Protein AF-A0A645I014-F1 (afdb_monomer)

Structure (mmCIF, N/CA/C/O backbone):
data_AF-A0A645I014-F1
#
_entry.id   AF-A0A645I014-F1
#
loop_
_atom_site.group_PDB
_atom_site.id
_atom_site.type_symbol
_atom_site.label_atom_id
_atom_site.label_alt_id
_atom_site.label_comp_id
_atom_site.label_asym_id
_atom_site.label_entity_id
_atom_site.label_seq_id
_atom_site.pdbx_PDB_ins_code
_atom_site.Cartn_x
_atom_site.Cartn_y
_atom_site.Cartn_z
_atom_site.occupancy
_atom_site.B_iso_or_equiv
_atom_site.auth_seq_id
_atom_site.auth_comp_id
_atom_site.auth_asym_id
_atom_site.auth_atom_id
_atom_site.pdbx_PDB_model_num
ATOM 1 N N . MET A 1 1 ? -30.991 27.709 -18.932 1.00 33.47 1 MET A N 1
ATOM 2 C CA . MET A 1 1 ? -29.854 27.966 -18.027 1.00 33.47 1 MET A CA 1
ATOM 3 C C . MET A 1 1 ? -29.574 26.677 -17.262 1.00 33.47 1 MET A C 1
ATOM 5 O O . MET A 1 1 ? -30.447 26.242 -16.529 1.00 33.47 1 MET A O 1
ATOM 9 N N . ASN A 1 2 ? -28.399 26.093 -17.508 1.00 37.00 2 ASN A N 1
ATOM 10 C CA . ASN A 1 2 ? -27.667 25.061 -16.754 1.00 37.00 2 ASN A CA 1
ATOM 11 C C . ASN A 1 2 ? -28.351 23.714 -16.444 1.00 37.00 2 ASN A C 1
ATOM 13 O O . ASN A 1 2 ? -29.059 23.592 -15.452 1.00 37.00 2 ASN A O 1
ATOM 17 N N . HIS A 1 3 ? -27.950 22.662 -17.165 1.00 32.44 3 HIS A N 1
ATOM 18 C CA . HIS A 1 3 ? -27.540 21.419 -16.508 1.00 32.44 3 HIS A CA 1
ATOM 19 C C . HIS A 1 3 ? -26.443 20.732 -17.334 1.00 32.44 3 HIS A C 1
ATOM 21 O O . HIS A 1 3 ? -26.503 20.676 -18.558 1.00 32.44 3 HIS A O 1
ATOM 27 N N . ILE A 1 4 ? -25.390 20.333 -16.636 1.00 43.31 4 ILE A N 1
ATOM 28 C CA . ILE A 1 4 ? -24.133 19.759 -17.111 1.00 43.31 4 ILE A CA 1
ATOM 29 C C . ILE A 1 4 ? -24.245 18.250 -16.924 1.00 43.31 4 ILE A C 1
ATOM 31 O O . ILE A 1 4 ? -24.223 17.783 -15.787 1.00 43.31 4 ILE A O 1
ATOM 35 N N . ASP A 1 5 ? -24.343 17.497 -18.016 1.00 35.00 5 ASP A N 1
ATOM 36 C CA . ASP A 1 5 ? -24.473 16.043 -17.949 1.00 35.00 5 ASP A CA 1
ATOM 37 C C . ASP A 1 5 ? -23.133 15.360 -18.247 1.00 35.00 5 ASP A C 1
ATOM 39 O O . ASP A 1 5 ? -22.665 15.260 -19.377 1.00 35.00 5 ASP A O 1
ATOM 43 N N . PHE A 1 6 ? 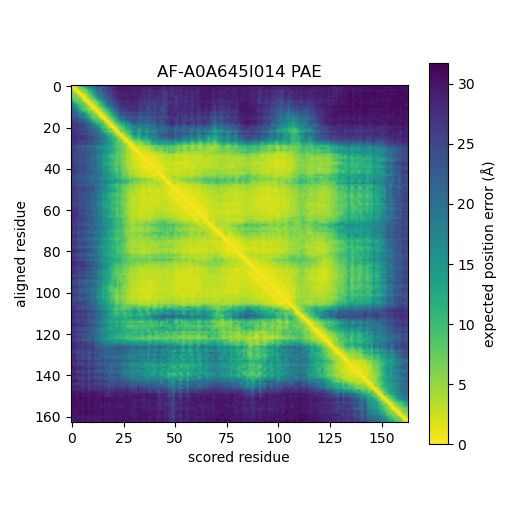-22.507 14.965 -17.139 1.00 36.31 6 PHE A N 1
ATOM 44 C CA . PHE A 1 6 ? -21.818 13.698 -16.897 1.00 36.31 6 PHE A CA 1
ATOM 45 C C . PHE A 1 6 ? -20.911 13.116 -17.996 1.00 36.31 6 PHE A C 1
ATOM 47 O O . PHE A 1 6 ? -21.333 12.450 -18.938 1.00 36.31 6 PHE A O 1
ATOM 54 N N . LEU A 1 7 ? -19.608 13.260 -17.735 1.00 35.44 7 LEU A N 1
ATOM 55 C CA . LEU A 1 7 ? -18.515 12.465 -18.288 1.00 35.44 7 LEU A CA 1
ATOM 56 C C . LEU A 1 7 ? -18.861 10.967 -18.322 1.00 35.44 7 LEU A C 1
ATOM 58 O O . LEU A 1 7 ? -19.110 10.345 -17.287 1.00 35.44 7 LEU A O 1
ATOM 62 N N . GLY A 1 8 ? -18.813 10.407 -19.531 1.00 34.22 8 GLY A N 1
ATOM 63 C CA . GLY A 1 8 ? -18.952 8.985 -19.811 1.00 34.22 8 GLY A CA 1
ATOM 64 C C . GLY A 1 8 ? -17.913 8.154 -19.062 1.00 34.22 8 GLY A C 1
ATOM 65 O O . GLY A 1 8 ? -16.703 8.286 -19.248 1.00 34.22 8 GLY A O 1
ATOM 66 N N . PHE A 1 9 ? -18.431 7.291 -18.200 1.00 35.09 9 PHE A N 1
ATOM 67 C CA . PHE A 1 9 ? -17.718 6.287 -17.433 1.00 35.09 9 PHE A CA 1
ATOM 68 C C . PHE A 1 9 ? -17.418 5.073 -18.342 1.00 35.09 9 PHE A C 1
ATOM 70 O O . PHE A 1 9 ? -18.338 4.491 -18.903 1.00 35.09 9 PHE A O 1
ATOM 77 N N . VAL A 1 10 ? -16.140 4.668 -18.388 1.00 38.72 10 VAL A N 1
ATOM 78 C CA . VAL A 1 10 ? -15.634 3.286 -18.580 1.00 38.72 10 VAL A CA 1
ATOM 79 C C . VAL A 1 10 ? -15.708 2.653 -19.982 1.00 38.72 10 VAL A C 1
ATOM 81 O O . VAL A 1 10 ? -16.754 2.225 -20.450 1.00 38.72 10 VAL A O 1
ATOM 84 N N . ASN A 1 11 ? -14.516 2.399 -20.541 1.00 31.66 11 ASN A N 1
ATOM 85 C CA . ASN A 1 11 ? -14.155 1.076 -21.073 1.00 31.6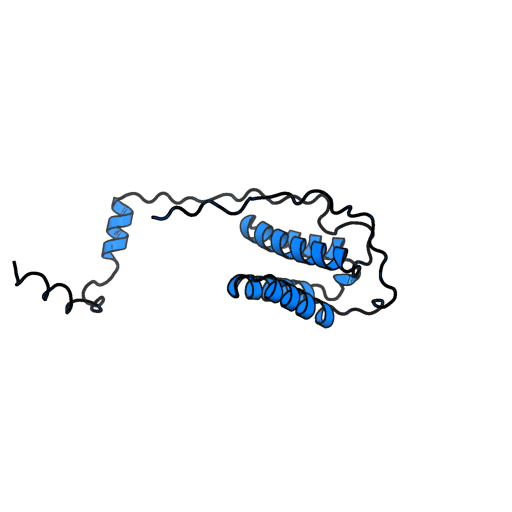6 11 ASN A CA 1
ATOM 86 C C . ASN A 1 11 ? -12.628 0.832 -20.989 1.00 31.66 11 ASN A C 1
ATOM 88 O O . ASN A 1 11 ? -11.888 1.234 -21.882 1.00 31.66 11 ASN A O 1
ATOM 92 N N . PRO A 1 12 ? -12.118 0.203 -19.911 1.00 44.19 12 PRO A N 1
ATOM 93 C CA . PRO A 1 12 ? -10.759 -0.312 -19.826 1.00 44.19 12 PRO A CA 1
ATOM 94 C C . PRO A 1 12 ? -10.791 -1.846 -19.914 1.00 44.19 12 PRO A C 1
ATOM 96 O O . PRO A 1 12 ? -10.670 -2.541 -18.905 1.00 44.19 12 PRO A O 1
ATOM 99 N N . GLN A 1 13 ? -10.999 -2.389 -21.109 1.00 49.34 13 GLN A N 1
ATOM 100 C CA . GLN A 1 13 ? -10.886 -3.825 -21.371 1.00 49.34 13 GLN A CA 1
ATOM 101 C C . GLN A 1 13 ? -10.086 -4.0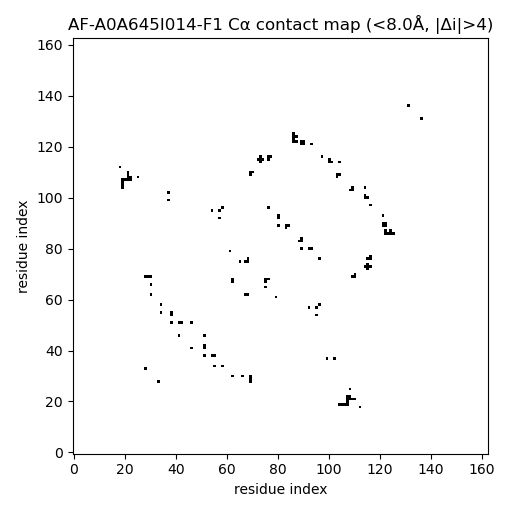16 -22.659 1.00 49.34 13 GLN A C 1
ATOM 103 O O . GLN A 1 13 ? -10.625 -3.855 -23.742 1.00 49.34 13 GLN A O 1
ATOM 108 N N . GLU A 1 14 ? -8.787 -4.256 -22.471 1.00 38.31 14 GLU A N 1
ATOM 109 C CA . GLU A 1 14 ? -7.880 -5.148 -23.222 1.00 38.31 14 GLU A CA 1
ATOM 110 C C . GLU A 1 14 ? -6.462 -4.578 -23.165 1.00 38.31 14 GLU A C 1
ATOM 112 O O . GLU A 1 14 ? -5.949 -3.964 -24.094 1.00 38.31 14 GLU A O 1
ATOM 117 N N . VAL A 1 15 ? -5.819 -4.756 -22.010 1.00 41.88 15 VAL A N 1
ATOM 118 C CA . VAL A 1 15 ? -4.357 -4.735 -21.956 1.00 41.88 15 VAL A CA 1
ATOM 119 C C . VAL A 1 15 ? -3.969 -6.195 -21.839 1.00 41.88 15 VAL A C 1
ATOM 121 O O . VAL A 1 15 ? -4.031 -6.764 -20.750 1.00 41.88 15 VAL A O 1
ATOM 124 N N . ASP A 1 16 ? -3.693 -6.809 -22.984 1.00 35.03 16 ASP A N 1
ATOM 125 C CA . ASP A 1 16 ? -3.120 -8.144 -23.065 1.00 35.03 16 ASP A CA 1
ATOM 126 C C . ASP A 1 16 ? -1.812 -8.148 -22.259 1.00 35.03 16 ASP A C 1
ATOM 128 O O . ASP A 1 16 ? -0.846 -7.459 -22.591 1.00 35.03 16 ASP A O 1
ATOM 132 N N . ILE A 1 17 ? -1.810 -8.848 -21.121 1.00 48.97 17 ILE A N 1
ATOM 133 C CA . ILE A 1 17 ? -0.658 -8.964 -20.213 1.00 48.97 17 ILE A CA 1
ATOM 134 C C . ILE A 1 17 ? 0.228 -10.118 -20.706 1.00 48.97 17 ILE A C 1
ATOM 136 O O . ILE A 1 17 ? 0.695 -10.946 -19.925 1.00 48.97 17 ILE A O 1
ATOM 140 N N . SER A 1 18 ? 0.447 -10.218 -22.017 1.00 40.28 18 SER A N 1
ATOM 141 C CA . SER A 1 18 ? 1.416 -11.152 -22.571 1.00 40.28 18 SER A CA 1
ATOM 142 C C . SER A 1 18 ? 2.815 -10.557 -22.388 1.00 40.28 18 SER A C 1
ATOM 144 O O . SER A 1 18 ? 3.259 -9.738 -23.189 1.00 40.28 18 SER A O 1
ATOM 146 N N . CYS A 1 19 ? 3.471 -10.931 -21.286 1.00 46.31 19 CYS A N 1
ATOM 147 C CA . CYS A 1 19 ? 4.926 -10.931 -21.102 1.00 46.31 19 CYS A CA 1
ATOM 148 C C . CYS A 1 19 ? 5.670 -9.776 -21.807 1.00 46.31 19 CYS A C 1
ATOM 150 O O . CYS A 1 19 ? 6.267 -9.957 -22.871 1.00 46.31 19 CYS A O 1
ATOM 152 N N . ALA A 1 20 ? 5.674 -8.583 -21.199 1.00 47.66 20 ALA A N 1
ATOM 153 C CA . ALA A 1 20 ? 6.593 -7.534 -21.625 1.00 47.66 20 ALA A CA 1
ATOM 154 C C . ALA A 1 20 ? 8.034 -8.069 -21.485 1.00 47.66 20 ALA A C 1
ATOM 156 O O . ALA A 1 20 ? 8.405 -8.514 -20.394 1.00 47.66 20 ALA A O 1
ATOM 157 N N . PRO A 1 21 ? 8.849 -8.076 -22.556 1.00 46.97 21 PRO A N 1
ATOM 158 C CA . PRO A 1 21 ? 10.206 -8.591 -22.478 1.00 46.97 21 PRO A CA 1
ATOM 159 C C . PRO A 1 21 ? 11.000 -7.766 -21.466 1.00 46.97 21 PRO A C 1
ATOM 161 O O . PRO A 1 21 ? 10.980 -6.533 -21.514 1.00 46.97 21 PRO A O 1
ATOM 164 N N . ILE A 1 22 ? 11.713 -8.450 -20.564 1.00 52.91 22 ILE A N 1
ATOM 165 C CA . ILE A 1 22 ? 12.653 -7.812 -19.637 1.00 52.91 22 ILE A CA 1
ATOM 166 C C . ILE A 1 22 ? 13.615 -6.981 -20.484 1.00 52.91 22 ILE A C 1
ATOM 168 O O . ILE A 1 22 ? 14.411 -7.529 -21.255 1.00 52.91 22 ILE A O 1
ATOM 172 N N . ARG A 1 23 ? 13.545 -5.650 -20.371 1.00 54.16 23 ARG A N 1
ATOM 173 C CA . ARG A 1 23 ? 14.519 -4.786 -21.039 1.00 54.16 23 ARG A CA 1
ATOM 174 C C . ARG A 1 23 ? 15.878 -5.114 -20.420 1.00 54.16 23 ARG A C 1
ATOM 176 O O . ARG A 1 23 ? 16.065 -4.959 -19.214 1.00 54.16 23 ARG A O 1
ATOM 183 N N . LYS A 1 24 ? 16.816 -5.605 -21.243 1.00 46.56 24 LYS A N 1
ATOM 184 C CA . LYS A 1 24 ? 18.173 -6.058 -20.853 1.00 46.56 24 LYS A CA 1
ATOM 185 C C . LYS A 1 24 ? 18.955 -5.046 -20.000 1.00 46.56 24 LYS A C 1
ATOM 187 O O . LYS A 1 24 ? 19.931 -5.414 -19.360 1.00 46.56 24 LYS A O 1
ATOM 192 N N . GLU A 1 25 ? 18.517 -3.796 -19.986 1.00 52.66 25 GLU A N 1
ATOM 193 C CA . GLU A 1 25 ? 19.130 -2.642 -19.331 1.00 52.66 25 GLU A CA 1
ATOM 194 C C . GLU A 1 25 ? 19.012 -2.659 -17.791 1.00 52.66 25 GLU A C 1
ATOM 196 O O . GLU A 1 25 ? 19.661 -1.868 -17.116 1.00 52.66 25 GLU A O 1
ATOM 201 N N . TYR A 1 26 ? 18.238 -3.584 -17.209 1.00 58.25 26 TYR A N 1
ATOM 202 C CA . TYR A 1 26 ? 17.860 -3.558 -15.788 1.00 58.25 26 TYR A CA 1
ATOM 203 C C . TYR A 1 26 ? 18.434 -4.693 -14.924 1.00 58.25 26 TYR A C 1
ATOM 205 O O . TYR A 1 26 ? 17.867 -5.076 -13.898 1.00 58.25 26 TYR A O 1
ATOM 213 N N . GLN A 1 27 ? 19.594 -5.230 -15.308 1.00 55.44 27 GLN A N 1
ATOM 214 C CA . GLN A 1 27 ? 20.203 -6.388 -14.642 1.00 55.44 27 GLN A CA 1
ATOM 215 C C . GLN A 1 27 ? 20.644 -6.140 -13.186 1.00 55.44 27 GLN A C 1
ATOM 217 O O . GLN A 1 27 ? 20.761 -7.112 -12.453 1.00 55.44 27 GLN A O 1
ATOM 222 N N . ASN A 1 28 ? 20.786 -4.889 -12.722 1.00 63.31 28 ASN A N 1
ATOM 223 C CA . ASN A 1 28 ? 21.222 -4.546 -11.353 1.00 63.31 28 ASN A CA 1
ATOM 224 C C . ASN A 1 28 ? 20.352 -3.460 -10.689 1.00 63.31 28 ASN A C 1
ATOM 226 O O . ASN A 1 28 ? 20.872 -2.509 -10.107 1.00 63.31 28 ASN A O 1
ATOM 230 N N . LEU A 1 29 ? 19.026 -3.547 -10.806 1.00 68.12 29 LEU A N 1
ATOM 231 C CA . LEU A 1 29 ? 18.153 -2.576 -10.146 1.00 68.12 29 LEU A CA 1
ATOM 232 C C . LEU A 1 29 ? 18.119 -2.782 -8.634 1.00 68.12 29 LEU A C 1
ATOM 234 O O . LEU A 1 29 ? 17.826 -3.877 -8.154 1.00 68.12 29 LEU A O 1
ATOM 238 N N . ARG A 1 30 ? 18.350 -1.699 -7.892 1.00 77.44 30 ARG A N 1
ATOM 239 C CA . ARG A 1 30 ? 18.153 -1.669 -6.445 1.00 77.44 30 ARG A CA 1
ATOM 240 C C . ARG A 1 30 ? 16.766 -1.111 -6.124 1.00 77.44 30 ARG A C 1
ATOM 242 O O . ARG A 1 30 ? 16.233 -0.302 -6.891 1.00 77.44 30 ARG A O 1
ATOM 249 N N . PRO A 1 31 ? 16.191 -1.461 -4.963 1.00 76.94 31 PRO A N 1
ATOM 250 C CA . PRO A 1 31 ? 14.929 -0.879 -4.512 1.00 76.94 31 PRO A CA 1
ATOM 251 C C . PRO A 1 31 ? 14.922 0.654 -4.490 1.00 76.94 31 PRO A C 1
ATOM 253 O O . PRO A 1 31 ? 13.914 1.275 -4.833 1.00 76.94 31 PRO A O 1
ATOM 256 N N . ASP A 1 32 ? 16.065 1.251 -4.146 1.00 80.12 32 ASP A N 1
ATOM 257 C CA . ASP A 1 32 ? 16.250 2.700 -4.049 1.00 80.12 32 ASP A CA 1
ATOM 258 C C . ASP A 1 32 ? 16.056 3.428 -5.380 1.00 80.12 32 ASP A C 1
ATOM 260 O O . ASP A 1 32 ? 15.668 4.593 -5.386 1.00 80.12 32 ASP A O 1
ATOM 264 N N . ASP A 1 33 ? 16.277 2.744 -6.502 1.00 81.56 33 ASP A N 1
ATOM 265 C CA . ASP A 1 33 ? 16.179 3.343 -7.829 1.00 81.56 33 ASP A CA 1
ATOM 266 C C . ASP A 1 33 ? 14.731 3.246 -8.365 1.00 81.56 33 ASP A C 1
ATOM 268 O O . ASP A 1 33 ? 14.239 4.148 -9.042 1.00 81.56 33 ASP A O 1
ATOM 272 N N . ILE A 1 34 ? 13.991 2.192 -7.992 1.00 84.44 34 ILE A N 1
ATOM 273 C CA . ILE A 1 34 ? 12.629 1.913 -8.488 1.00 84.44 34 ILE A CA 1
ATOM 274 C C . ILE A 1 34 ? 11.551 2.657 -7.685 1.00 84.44 34 ILE A C 1
ATOM 276 O O . ILE A 1 34 ? 10.585 3.177 -8.253 1.00 84.44 34 ILE A O 1
ATOM 280 N N . VAL A 1 35 ? 11.674 2.709 -6.354 1.00 87.19 35 VAL A N 1
ATOM 281 C CA . VAL A 1 35 ? 10.638 3.301 -5.487 1.00 87.19 35 VAL A CA 1
ATOM 282 C C . VAL A 1 35 ? 10.384 4.786 -5.800 1.00 87.19 35 VAL A C 1
ATOM 284 O O . VAL A 1 35 ? 9.213 5.169 -5.903 1.00 87.19 35 VAL A O 1
ATOM 287 N N . PRO A 1 36 ? 11.404 5.644 -5.999 1.00 89.00 36 PRO A N 1
ATOM 288 C CA . PRO A 1 36 ? 11.190 7.042 -6.372 1.00 89.00 36 PRO A CA 1
ATOM 289 C C . PRO A 1 36 ? 10.514 7.208 -7.737 1.00 89.00 36 PRO A C 1
ATOM 291 O O . PRO A 1 36 ? 9.670 8.097 -7.891 1.00 89.00 36 PRO A O 1
ATOM 294 N N . LEU A 1 37 ? 10.830 6.344 -8.709 1.00 87.81 37 LEU A N 1
ATOM 295 C CA . LEU A 1 37 ? 10.186 6.342 -10.026 1.00 87.81 37 LEU A CA 1
ATOM 296 C C . LEU A 1 37 ? 8.694 6.022 -9.901 1.00 87.81 37 LEU A C 1
ATOM 298 O O . LEU A 1 37 ? 7.858 6.778 -10.398 1.00 87.81 37 LEU A O 1
ATOM 302 N N . PHE A 1 38 ? 8.349 4.985 -9.134 1.00 88.94 38 PHE A N 1
ATOM 303 C CA . PHE A 1 38 ? 6.955 4.644 -8.848 1.00 88.94 38 PHE A CA 1
ATOM 304 C C . PHE A 1 38 ? 6.203 5.801 -8.173 1.00 88.94 38 PHE A C 1
ATOM 306 O O . PHE A 1 38 ? 5.081 6.139 -8.560 1.00 88.94 38 PHE A O 1
ATOM 313 N N . LEU A 1 39 ? 6.811 6.443 -7.170 1.00 88.94 39 LEU A N 1
ATOM 314 C CA . LEU A 1 39 ? 6.199 7.581 -6.477 1.00 88.94 39 LEU A CA 1
ATOM 315 C C . LEU A 1 39 ? 6.003 8.784 -7.411 1.00 88.94 39 LEU A C 1
ATOM 317 O O . LEU A 1 39 ? 4.984 9.469 -7.315 1.00 88.94 39 LEU A O 1
ATOM 321 N N . THR A 1 40 ? 6.934 9.016 -8.338 1.00 89.50 40 THR A N 1
ATOM 322 C CA . THR A 1 40 ? 6.835 10.074 -9.354 1.00 89.50 40 THR A CA 1
ATOM 323 C C . THR A 1 40 ? 5.707 9.784 -10.341 1.00 89.50 40 THR A C 1
ATOM 325 O O . THR A 1 40 ? 4.873 10.655 -10.585 1.00 89.50 40 THR A O 1
ATOM 328 N N . PHE A 1 41 ? 5.595 8.541 -10.814 1.00 88.94 41 PHE A N 1
ATOM 329 C CA . PHE A 1 41 ? 4.483 8.087 -11.652 1.00 88.94 41 PHE A CA 1
ATOM 330 C C . PHE A 1 41 ? 3.124 8.280 -10.958 1.00 88.94 41 PHE A C 1
ATOM 332 O O . PHE A 1 41 ? 2.173 8.812 -11.539 1.00 88.94 41 PHE A O 1
ATOM 339 N N . LYS A 1 42 ? 3.026 7.914 -9.674 1.00 88.75 42 LYS A N 1
ATOM 340 C CA . LYS A 1 42 ? 1.799 8.096 -8.882 1.00 88.75 42 LYS A CA 1
ATOM 341 C C . LYS A 1 42 ? 1.473 9.565 -8.625 1.00 88.75 42 LYS A C 1
ATOM 343 O O . LYS A 1 42 ? 0.296 9.924 -8.610 1.00 88.75 42 LYS A O 1
ATOM 348 N N . ARG A 1 43 ? 2.484 10.421 -8.472 1.00 88.69 43 ARG A N 1
ATOM 349 C CA . ARG A 1 43 ? 2.298 11.873 -8.382 1.00 88.69 43 ARG A CA 1
ATOM 350 C C . ARG A 1 43 ? 1.773 12.456 -9.694 1.00 88.69 43 ARG A C 1
ATOM 352 O O . ARG A 1 43 ? 0.818 13.223 -9.652 1.00 88.69 43 ARG A O 1
ATOM 359 N N . ALA A 1 44 ? 2.329 12.043 -10.832 1.00 89.44 44 ALA A N 1
ATOM 360 C CA . ALA A 1 44 ? 1.859 12.456 -12.156 1.00 89.44 44 ALA A CA 1
ATOM 361 C C . ALA A 1 44 ? 0.416 11.998 -12.436 1.00 89.44 44 ALA A C 1
ATOM 363 O O . ALA A 1 44 ? -0.349 12.711 -13.073 1.00 89.44 44 ALA A O 1
ATOM 364 N N . SER A 1 45 ? 0.013 10.849 -11.886 1.00 86.69 45 SER A N 1
ATOM 365 C CA . SER A 1 45 ? -1.358 10.328 -11.991 1.00 86.69 45 SER A CA 1
ATOM 366 C C . SER A 1 45 ? -2.403 11.115 -11.175 1.00 86.69 45 SER A C 1
ATOM 368 O O . SER A 1 45 ? -3.577 10.758 -11.204 1.00 86.69 45 SER A O 1
ATOM 370 N N . GLY A 1 46 ? -2.008 12.135 -10.400 1.00 87.31 46 GLY A N 1
ATOM 371 C CA . GLY A 1 46 ? -2.941 12.970 -9.629 1.00 87.31 46 GLY A CA 1
ATOM 372 C C . GLY A 1 46 ? -3.434 12.361 -8.308 1.00 87.31 46 GLY A C 1
ATOM 373 O O . GLY A 1 46 ? -4.500 12.725 -7.816 1.00 87.31 46 GLY A O 1
ATOM 374 N N . LEU A 1 47 ? -2.690 11.427 -7.706 1.00 86.44 47 LEU A N 1
ATOM 375 C CA . LEU A 1 47 ? -3.061 10.835 -6.412 1.00 86.44 47 LEU A CA 1
ATOM 376 C C . LEU A 1 47 ? -2.906 11.815 -5.240 1.00 86.44 47 LEU A C 1
ATOM 3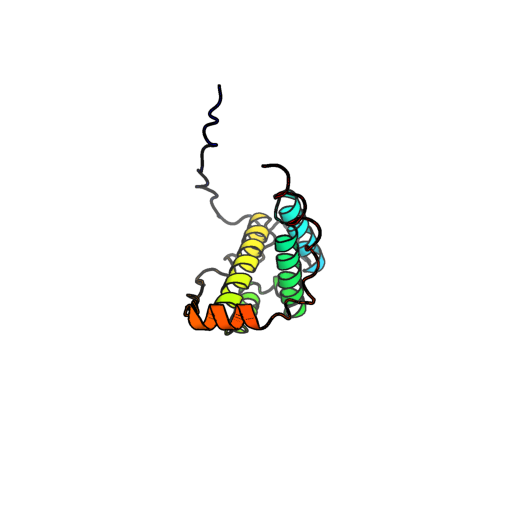78 O O . LEU A 1 47 ? -1.955 12.595 -5.182 1.00 86.44 47 LEU A O 1
ATOM 382 N N . SER A 1 48 ? -3.785 11.686 -4.241 1.00 88.88 48 SER A N 1
ATOM 383 C CA . SER A 1 48 ? -3.723 12.449 -2.986 1.00 88.88 48 SER A CA 1
ATOM 384 C C . SER A 1 48 ? -2.349 12.342 -2.299 1.00 88.88 48 SER A C 1
ATOM 386 O O . S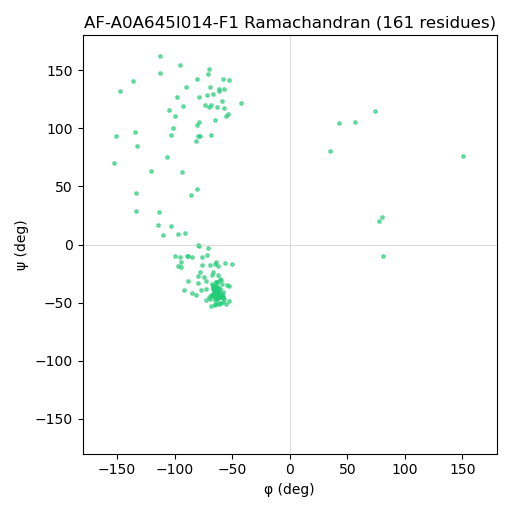ER A 1 48 ? -1.775 11.245 -2.245 1.00 88.88 48 SER A O 1
ATOM 388 N N . PRO A 1 49 ? -1.832 13.435 -1.697 1.00 87.00 49 PRO A N 1
ATOM 389 C CA . PRO A 1 49 ? -0.554 13.424 -0.981 1.00 87.00 49 PRO A CA 1
ATOM 390 C C . PRO A 1 49 ? -0.544 12.433 0.189 1.00 87.00 49 PRO A C 1
ATOM 392 O O . PRO A 1 49 ? 0.490 11.835 0.487 1.00 87.00 49 PRO A O 1
ATOM 395 N N . ARG A 1 50 ? -1.703 12.195 0.821 1.00 88.94 50 ARG A N 1
ATOM 396 C CA . ARG A 1 50 ? -1.839 11.191 1.885 1.00 88.94 50 ARG A CA 1
ATOM 397 C C . ARG A 1 50 ? -1.540 9.792 1.356 1.00 88.94 50 ARG A C 1
ATOM 399 O O . ARG A 1 50 ? -0.698 9.096 1.910 1.00 88.94 50 ARG A O 1
ATOM 406 N N . THR A 1 51 ? -2.173 9.420 0.247 1.00 88.75 51 THR A N 1
ATOM 407 C CA . THR A 1 51 ? -1.984 8.109 -0.379 1.00 88.75 51 THR A CA 1
ATOM 408 C C . THR A 1 51 ? -0.547 7.932 -0.875 1.00 88.75 51 THR A C 1
ATOM 410 O O . THR A 1 51 ? 0.023 6.859 -0.708 1.00 88.75 51 THR A O 1
ATOM 413 N N . GLN A 1 52 ? 0.085 8.984 -1.415 1.00 89.50 52 GLN A N 1
ATOM 414 C CA . GLN A 1 52 ? 1.510 8.951 -1.786 1.00 89.50 52 GLN A CA 1
ATOM 415 C C . GLN A 1 52 ? 2.409 8.634 -0.579 1.00 89.50 52 GLN A C 1
ATOM 417 O O . GLN A 1 52 ? 3.329 7.821 -0.683 1.00 89.50 52 GLN A O 1
ATOM 422 N N . ASN A 1 53 ? 2.135 9.244 0.577 1.00 91.06 53 ASN A N 1
ATOM 423 C CA . ASN A 1 53 ? 2.884 8.977 1.803 1.00 91.06 53 ASN A CA 1
ATOM 424 C C . ASN A 1 53 ? 2.668 7.542 2.310 1.00 91.06 53 ASN A C 1
ATOM 426 O O . ASN A 1 53 ? 3.616 6.900 2.759 1.00 91.06 53 ASN A O 1
ATOM 430 N N . ASP A 1 54 ? 1.446 7.021 2.202 1.00 91.06 54 ASP A N 1
ATOM 431 C CA . ASP A 1 54 ? 1.129 5.644 2.589 1.00 91.06 54 ASP A CA 1
ATOM 432 C C . ASP A 1 54 ? 1.872 4.622 1.712 1.00 91.06 54 ASP A C 1
ATOM 434 O O . ASP A 1 54 ? 2.439 3.656 2.236 1.00 91.06 54 ASP A O 1
ATOM 438 N N . TYR A 1 55 ? 1.958 4.873 0.398 1.00 91.06 55 TYR A N 1
ATOM 439 C CA . TYR A 1 55 ? 2.800 4.087 -0.509 1.00 91.06 55 TYR A CA 1
ATOM 440 C C . TYR A 1 55 ? 4.268 4.144 -0.096 1.00 91.06 55 TYR A C 1
ATOM 442 O O . TYR A 1 55 ? 4.889 3.097 0.065 1.00 91.06 55 TYR A O 1
ATOM 450 N N . ARG A 1 56 ? 4.812 5.349 0.127 1.00 91.12 56 ARG A N 1
ATOM 451 C CA . ARG A 1 56 ? 6.212 5.528 0.535 1.00 91.12 56 ARG A CA 1
ATOM 452 C C . ARG A 1 56 ? 6.524 4.729 1.797 1.00 91.12 56 ARG A C 1
ATOM 454 O O . ARG A 1 56 ? 7.473 3.960 1.802 1.00 91.12 56 ARG A O 1
ATOM 461 N N . LYS A 1 57 ? 5.710 4.869 2.846 1.00 92.38 57 LYS A N 1
ATOM 462 C CA . LYS A 1 57 ? 5.902 4.153 4.117 1.00 92.38 57 LYS A CA 1
ATOM 463 C C . LYS A 1 57 ? 5.844 2.640 3.940 1.00 92.38 57 LYS A C 1
ATOM 465 O O . LYS A 1 57 ? 6.695 1.937 4.473 1.00 92.38 57 LYS A O 1
ATOM 470 N N . THR A 1 58 ? 4.857 2.152 3.189 1.00 91.69 58 THR A N 1
ATOM 471 C CA . THR A 1 58 ? 4.672 0.713 2.970 1.00 91.69 58 THR A CA 1
ATOM 472 C C . THR A 1 58 ? 5.839 0.117 2.189 1.00 91.69 58 THR A C 1
ATOM 474 O O . THR A 1 58 ? 6.372 -0.910 2.595 1.00 91.69 58 THR A O 1
ATOM 477 N N . LEU A 1 59 ? 6.269 0.776 1.109 1.00 91.31 59 LEU A N 1
ATOM 478 C CA . LEU A 1 59 ? 7.387 0.311 0.288 1.00 91.31 59 LEU A CA 1
ATOM 479 C C . LEU A 1 59 ? 8.717 0.408 1.040 1.00 91.31 59 LEU A C 1
ATOM 481 O O . LEU A 1 59 ? 9.479 -0.551 1.029 1.00 91.31 59 LEU A O 1
ATOM 485 N N . SER A 1 60 ? 8.978 1.507 1.756 1.00 90.56 60 SER A N 1
ATOM 486 C CA . SER A 1 60 ? 10.180 1.625 2.590 1.00 90.56 60 SER A CA 1
ATOM 487 C C . SER A 1 60 ? 10.245 0.528 3.653 1.00 90.56 60 SER A C 1
ATOM 489 O O . SER A 1 60 ? 11.302 -0.060 3.843 1.00 90.56 60 SER A O 1
ATOM 491 N N . LEU A 1 61 ? 9.126 0.208 4.312 1.00 90.56 61 LEU A N 1
ATOM 492 C CA . LEU A 1 61 ? 9.071 -0.885 5.286 1.00 90.56 61 LEU A CA 1
ATOM 493 C C . LEU A 1 61 ? 9.310 -2.252 4.629 1.00 90.56 61 LEU A C 1
ATOM 495 O O . LEU A 1 61 ? 10.023 -3.084 5.186 1.00 90.56 61 LEU A O 1
ATOM 499 N N . PHE A 1 62 ? 8.720 -2.477 3.455 1.00 90.31 62 PHE A N 1
ATOM 500 C CA . PHE A 1 62 ? 8.868 -3.720 2.704 1.00 90.31 62 PHE A CA 1
ATOM 501 C C . PHE A 1 62 ? 10.328 -3.973 2.306 1.00 90.31 62 PHE A C 1
ATOM 503 O O . PHE A 1 62 ? 10.868 -5.028 2.627 1.00 90.31 62 PHE A O 1
ATOM 510 N N . PHE A 1 63 ? 10.989 -2.986 1.697 1.00 89.12 63 PHE A N 1
ATOM 511 C CA . PHE A 1 63 ? 12.380 -3.114 1.255 1.00 89.12 63 PHE A CA 1
ATOM 512 C C . PHE A 1 63 ? 13.395 -3.069 2.395 1.00 89.12 63 PHE A C 1
ATOM 514 O O . PHE A 1 63 ? 14.444 -3.695 2.295 1.00 89.12 63 PHE A O 1
ATOM 521 N N . TYR A 1 64 ? 13.078 -2.395 3.504 1.00 89.00 64 TYR A N 1
ATOM 522 C CA . TYR A 1 64 ? 13.898 -2.470 4.713 1.00 89.00 64 TYR A CA 1
ATOM 523 C C . TYR A 1 64 ? 13.942 -3.896 5.279 1.00 89.00 64 TYR A C 1
ATOM 525 O O . TYR A 1 64 ? 14.988 -4.351 5.732 1.00 89.00 64 TYR A O 1
ATOM 533 N N . ARG A 1 65 ? 12.810 -4.611 5.247 1.00 87.69 65 ARG A N 1
ATOM 534 C CA . ARG A 1 65 ? 12.725 -5.990 5.742 1.00 87.69 65 ARG A CA 1
ATOM 535 C C . ARG A 1 65 ? 13.272 -7.012 4.744 1.00 87.69 65 ARG A C 1
ATOM 537 O O . ARG A 1 65 ? 13.827 -8.020 5.166 1.00 87.69 65 ARG A O 1
ATOM 544 N N . PHE A 1 66 ? 13.111 -6.745 3.451 1.00 86.94 66 PHE A N 1
ATOM 545 C CA . PHE A 1 66 ? 13.484 -7.649 2.367 1.00 86.94 66 PHE A CA 1
ATOM 546 C C . PHE A 1 66 ? 14.264 -6.888 1.285 1.00 86.94 66 PHE A C 1
ATOM 548 O O . PHE A 1 66 ? 13.672 -6.428 0.302 1.00 86.94 66 PHE A O 1
ATOM 555 N N . PRO A 1 67 ? 15.590 -6.729 1.447 1.00 82.69 67 PRO A N 1
ATOM 556 C CA . PRO A 1 67 ? 16.420 -6.055 0.447 1.00 82.69 67 PRO A CA 1
ATOM 557 C C . PRO A 1 67 ? 16.505 -6.841 -0.874 1.00 82.69 67 PRO A C 1
ATOM 559 O O . PRO A 1 67 ? 16.715 -6.252 -1.929 1.00 82.69 67 PRO A O 1
ATOM 562 N N . ASP A 1 68 ? 16.276 -8.154 -0.825 1.00 82.31 68 ASP A N 1
ATOM 563 C CA . ASP A 1 68 ? 16.275 -9.107 -1.942 1.00 82.31 68 ASP A CA 1
ATOM 564 C C . ASP A 1 68 ? 14.887 -9.290 -2.591 1.00 82.31 68 ASP A C 1
ATOM 566 O O . ASP A 1 68 ? 14.676 -10.168 -3.430 1.00 82.31 68 ASP A O 1
ATOM 570 N N . ALA A 1 69 ? 13.910 -8.452 -2.231 1.00 81.00 69 ALA A N 1
ATOM 571 C CA . ALA A 1 69 ? 12.540 -8.576 -2.722 1.00 81.00 69 ALA A CA 1
ATOM 572 C C . ALA A 1 69 ? 12.392 -8.419 -4.245 1.00 81.00 69 ALA A C 1
ATOM 574 O O . ALA A 1 69 ? 11.366 -8.813 -4.791 1.00 81.00 69 ALA A O 1
ATOM 575 N N . LEU A 1 70 ? 13.375 -7.841 -4.939 1.00 77.88 70 LEU A N 1
ATOM 576 C CA . LEU A 1 70 ? 13.365 -7.741 -6.403 1.00 77.88 70 LEU A CA 1
ATOM 577 C C . LEU A 1 70 ? 13.798 -9.045 -7.088 1.00 77.88 70 LEU A C 1
ATOM 579 O O . LEU A 1 70 ? 13.359 -9.310 -8.207 1.00 77.88 70 LEU A O 1
ATOM 583 N N . ASP A 1 71 ? 14.616 -9.859 -6.417 1.00 77.06 71 ASP A N 1
ATOM 584 C CA . ASP A 1 71 ? 15.088 -11.147 -6.929 1.00 7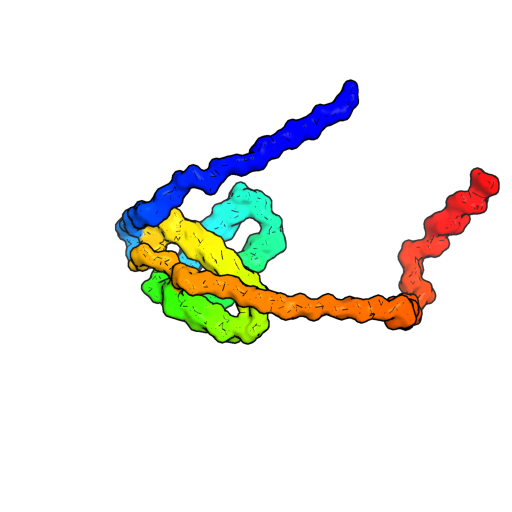7.06 71 ASP A CA 1
ATOM 585 C C . ASP A 1 71 ? 14.033 -12.238 -6.720 1.00 77.06 71 ASP A C 1
ATOM 587 O O . ASP A 1 71 ? 13.732 -13.005 -7.634 1.00 77.06 71 ASP A O 1
ATOM 591 N N . LEU A 1 72 ? 13.418 -12.262 -5.530 1.00 79.19 72 LEU A N 1
ATOM 592 C CA . LEU A 1 72 ? 12.405 -13.244 -5.127 1.00 79.19 72 LEU A CA 1
ATOM 593 C C . LEU A 1 72 ? 11.071 -12.563 -4.764 1.00 79.19 72 LEU A C 1
ATOM 595 O O . LEU A 1 72 ? 10.593 -12.658 -3.627 1.00 79.19 72 LEU A O 1
ATOM 599 N N . PRO A 1 73 ? 10.407 -11.890 -5.723 1.00 81.25 73 PRO A N 1
ATOM 600 C CA . PRO A 1 73 ? 9.262 -11.032 -5.428 1.00 81.25 73 PRO A CA 1
ATOM 601 C C . PRO A 1 73 ? 8.068 -11.801 -4.866 1.00 81.25 73 PRO A C 1
ATOM 603 O O . PRO A 1 73 ? 7.339 -11.280 -4.022 1.00 81.25 73 PRO A O 1
ATOM 606 N N . ARG A 1 74 ? 7.873 -13.056 -5.285 1.00 81.38 74 ARG A N 1
ATOM 607 C CA . ARG A 1 74 ? 6.773 -13.906 -4.815 1.00 81.38 74 ARG A CA 1
ATOM 608 C C . ARG A 1 74 ? 6.942 -14.299 -3.348 1.00 81.38 74 ARG A C 1
ATOM 610 O O . ARG A 1 74 ? 6.037 -14.070 -2.550 1.00 81.38 74 ARG A O 1
ATOM 617 N N . GLU A 1 75 ? 8.092 -14.859 -2.992 1.00 84.00 75 GLU A N 1
ATOM 618 C CA . GLU A 1 75 ? 8.356 -15.378 -1.646 1.00 84.00 75 GLU A CA 1
ATOM 619 C C . GLU A 1 75 ? 8.362 -14.251 -0.611 1.00 84.00 75 GLU A C 1
ATOM 621 O O . GLU A 1 75 ? 7.627 -14.317 0.376 1.00 84.00 75 GLU A O 1
ATOM 626 N N . ARG A 1 76 ? 9.077 -13.154 -0.896 1.00 86.56 76 ARG A N 1
ATOM 627 C CA . ARG A 1 76 ? 9.169 -12.005 0.017 1.00 86.56 76 ARG A CA 1
ATOM 628 C C . ARG A 1 76 ? 7.839 -11.287 0.202 1.00 86.56 76 ARG A C 1
ATOM 630 O O . ARG A 1 76 ? 7.496 -10.886 1.313 1.00 86.56 76 ARG A O 1
ATOM 637 N N . THR A 1 77 ? 7.034 -11.175 -0.856 1.00 86.94 77 THR A N 1
ATOM 638 C CA . THR A 1 77 ? 5.687 -10.598 -0.743 1.00 86.94 77 THR A CA 1
ATOM 639 C C . THR A 1 77 ? 4.770 -11.476 0.114 1.00 86.94 77 THR A C 1
ATOM 641 O O . THR A 1 77 ? 4.006 -10.948 0.925 1.00 86.94 77 THR A O 1
ATOM 644 N N . MET A 1 78 ? 4.846 -12.805 -0.015 1.00 86.38 78 MET A N 1
ATOM 645 C CA . MET A 1 78 ? 4.068 -13.721 0.827 1.00 86.38 78 MET A CA 1
ATOM 646 C C . MET A 1 78 ? 4.500 -13.668 2.292 1.00 86.38 78 MET A C 1
ATOM 648 O O . MET A 1 78 ? 3.638 -13.623 3.166 1.00 86.38 78 MET A O 1
ATOM 652 N N . GLU A 1 79 ? 5.805 -13.619 2.557 1.00 88.81 79 GLU A N 1
ATOM 653 C CA . GLU A 1 79 ? 6.373 -13.512 3.905 1.00 88.81 79 GLU A CA 1
ATOM 654 C C . GLU A 1 79 ? 6.002 -12.180 4.583 1.00 88.81 79 GLU A C 1
ATOM 656 O O . GLU A 1 79 ? 5.616 -12.126 5.755 1.00 88.81 79 GLU A O 1
ATOM 661 N N . PHE A 1 80 ? 6.029 -11.082 3.825 1.00 89.88 80 PHE A N 1
ATOM 662 C CA . PHE A 1 80 ? 5.572 -9.789 4.320 1.00 89.88 80 PHE A CA 1
ATOM 663 C C . PHE A 1 80 ? 4.087 -9.821 4.689 1.00 89.88 80 PHE A C 1
ATOM 665 O O . PHE A 1 80 ? 3.694 -9.358 5.757 1.00 89.88 80 PHE A O 1
ATOM 672 N N . LEU A 1 81 ? 3.249 -10.390 3.821 1.00 88.00 81 LEU A N 1
ATOM 673 C CA . LEU A 1 81 ? 1.807 -10.454 4.040 1.00 88.00 81 LEU A CA 1
ATOM 674 C C . LEU A 1 81 ? 1.401 -11.457 5.131 1.00 88.00 81 LEU A C 1
ATOM 676 O O . LEU A 1 81 ? 0.408 -11.220 5.823 1.00 88.00 81 LEU A O 1
ATOM 680 N N . SER A 1 82 ? 2.137 -12.557 5.315 1.00 88.44 82 SER A N 1
ATOM 681 C CA . SER A 1 82 ? 1.876 -13.538 6.376 1.00 88.44 82 SER A CA 1
ATOM 682 C C . SER A 1 82 ? 2.138 -12.967 7.772 1.00 88.44 82 SER A C 1
ATOM 684 O O . SER A 1 82 ? 1.472 -13.371 8.720 1.00 88.44 82 SER A O 1
ATOM 686 N N . SER A 1 83 ? 3.018 -11.966 7.878 1.00 89.19 83 SER A N 1
ATOM 687 C CA . SER A 1 83 ? 3.355 -11.277 9.130 1.00 89.19 83 SER A CA 1
ATOM 688 C C . SER A 1 83 ? 2.181 -10.509 9.759 1.00 89.19 83 SER A C 1
ATOM 690 O O . SER A 1 83 ? 2.260 -10.113 10.919 1.00 89.19 83 SER A O 1
ATOM 692 N N . TYR A 1 84 ? 1.097 -10.260 9.013 1.00 88.25 84 TYR A N 1
ATOM 693 C CA . TYR A 1 84 ? -0.048 -9.485 9.489 1.00 88.25 84 TYR A CA 1
ATOM 694 C C . TYR A 1 84 ? -1.247 -10.379 9.826 1.00 88.25 84 TYR A C 1
ATOM 696 O O . TYR A 1 84 ? -1.886 -10.972 8.950 1.00 88.25 84 TYR A O 1
ATOM 704 N N . GLU A 1 85 ? -1.618 -10.400 11.106 1.00 85.31 85 GLU A N 1
ATOM 705 C CA . GLU A 1 85 ? -2.817 -11.095 11.590 1.00 85.31 85 GLU A CA 1
ATOM 706 C C . GLU A 1 85 ? -4.103 -10.314 11.277 1.00 85.31 85 GLU A C 1
ATOM 708 O O . GLU A 1 85 ? -5.109 -10.896 10.866 1.00 85.31 85 GLU A O 1
ATOM 713 N N . ASN A 1 86 ? -4.069 -8.980 11.408 1.00 87.19 86 ASN A N 1
ATOM 714 C CA . ASN A 1 86 ? -5.241 -8.129 11.196 1.00 87.19 86 ASN A CA 1
ATOM 715 C C . ASN A 1 86 ? -5.667 -8.114 9.707 1.00 87.19 86 ASN A C 1
ATOM 717 O O . ASN A 1 86 ? -4.904 -7.633 8.860 1.00 87.19 86 ASN A O 1
ATOM 721 N N . PRO A 1 87 ? -6.902 -8.548 9.368 1.00 87.00 87 PRO A N 1
ATOM 722 C CA . PRO A 1 87 ? -7.402 -8.562 7.991 1.00 87.00 87 PRO A CA 1
ATOM 723 C C . PRO A 1 87 ? -7.426 -7.188 7.310 1.00 87.00 87 PRO A C 1
ATOM 725 O O . PRO A 1 87 ? -7.202 -7.098 6.104 1.00 87.00 87 PRO A O 1
ATOM 728 N N . SER A 1 88 ? -7.695 -6.114 8.058 1.00 86.88 88 SER A N 1
ATOM 729 C CA . SER A 1 88 ? -7.771 -4.756 7.505 1.00 86.88 88 SER A CA 1
ATOM 730 C C . SER A 1 88 ? -6.393 -4.262 7.075 1.00 86.88 88 SER A C 1
ATOM 732 O O . SER A 1 88 ? -6.225 -3.800 5.948 1.00 86.88 88 SER A O 1
ATOM 734 N N . THR A 1 89 ? -5.392 -4.434 7.939 1.00 88.25 89 THR A N 1
ATOM 735 C CA . THR A 1 89 ? -3.995 -4.083 7.652 1.00 88.25 89 THR A CA 1
ATOM 736 C C . THR A 1 89 ? -3.446 -4.921 6.499 1.00 88.25 89 THR A C 1
ATOM 738 O O . THR A 1 89 ? -2.872 -4.371 5.560 1.00 88.25 89 THR A O 1
ATOM 741 N N . TYR A 1 90 ? -3.725 -6.231 6.504 1.00 90.06 90 TYR A N 1
A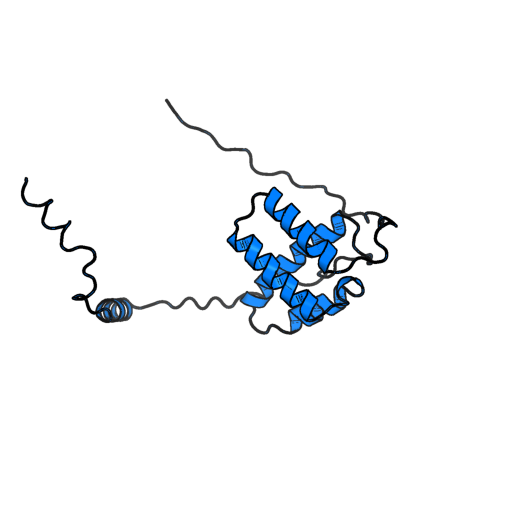TOM 742 C CA . TYR A 1 90 ? -3.392 -7.136 5.403 1.00 90.06 90 TYR A CA 1
ATOM 743 C C . TYR A 1 90 ? -3.933 -6.620 4.062 1.00 90.06 90 TYR A C 1
ATOM 745 O O . TYR A 1 90 ? -3.198 -6.541 3.083 1.00 90.06 90 TYR A O 1
ATOM 753 N N . ASN A 1 91 ? -5.207 -6.221 4.013 1.00 90.31 91 ASN A N 1
ATOM 754 C CA . ASN A 1 91 ? -5.842 -5.759 2.779 1.00 90.31 91 ASN A CA 1
ATOM 755 C C . ASN A 1 91 ? -5.268 -4.439 2.255 1.00 90.31 91 ASN A C 1
ATOM 757 O O . ASN A 1 91 ? -5.189 -4.263 1.038 1.00 90.31 91 ASN A O 1
ATOM 761 N N . ILE A 1 92 ? -4.888 -3.524 3.152 1.00 90.44 92 ILE A N 1
ATOM 762 C CA . ILE A 1 92 ? -4.248 -2.253 2.789 1.00 90.44 92 ILE A CA 1
ATOM 763 C C . ILE A 1 92 ? -2.887 -2.534 2.148 1.00 90.44 92 ILE A C 1
ATOM 765 O O . ILE A 1 92 ? -2.639 -2.104 1.021 1.00 90.44 92 ILE A O 1
ATOM 769 N N . HIS A 1 93 ? -2.038 -3.323 2.813 1.00 90.75 93 HIS A N 1
ATOM 770 C CA . HIS A 1 93 ? -0.727 -3.689 2.276 1.00 90.75 93 HIS A CA 1
ATOM 771 C C . HIS A 1 93 ? -0.838 -4.489 0.976 1.00 90.75 93 HIS A C 1
ATOM 773 O O . HIS A 1 93 ? -0.125 -4.193 0.021 1.00 90.75 93 HIS A O 1
ATOM 779 N N . PHE A 1 94 ? -1.779 -5.434 0.894 1.00 90.50 94 PHE A N 1
ATOM 780 C CA . PHE A 1 94 ? -2.060 -6.189 -0.326 1.00 90.50 94 PHE A CA 1
ATOM 781 C C . PHE A 1 94 ? -2.418 -5.264 -1.494 1.00 90.50 94 PHE A C 1
ATOM 783 O O . PHE A 1 94 ? -1.888 -5.420 -2.589 1.00 90.50 94 PHE A O 1
ATOM 790 N N . ALA A 1 95 ? -3.303 -4.284 -1.275 1.00 90.25 95 ALA A N 1
ATOM 791 C CA . ALA A 1 95 ? -3.698 -3.346 -2.321 1.00 90.25 95 ALA A CA 1
ATOM 792 C C . ALA A 1 95 ? -2.512 -2.499 -2.803 1.00 90.25 95 ALA A C 1
ATOM 794 O O . ALA A 1 95 ? -2.348 -2.315 -4.007 1.00 90.25 95 ALA A O 1
ATOM 795 N N . TYR A 1 96 ? -1.670 -2.022 -1.884 1.00 91.00 96 TYR A N 1
ATOM 796 C CA . TYR A 1 96 ? -0.522 -1.194 -2.243 1.00 91.00 96 TYR A CA 1
ATOM 797 C C . TYR A 1 96 ? 0.566 -1.978 -2.973 1.00 91.00 96 TYR A C 1
ATOM 799 O O . TYR A 1 96 ? 1.044 -1.523 -4.013 1.00 91.00 96 TYR A O 1
ATOM 807 N N . LEU A 1 97 ? 0.905 -3.173 -2.482 1.00 90.19 97 LEU A N 1
ATOM 808 C CA . LEU A 1 97 ? 1.879 -4.051 -3.128 1.00 90.19 97 LEU A CA 1
ATOM 809 C C . LEU A 1 97 ? 1.384 -4.524 -4.493 1.00 90.19 97 LEU A C 1
ATOM 811 O O . LEU A 1 97 ? 2.168 -4.561 -5.432 1.00 90.19 97 LEU A O 1
ATOM 815 N N . LYS A 1 98 ? 0.083 -4.802 -4.647 1.00 89.56 98 LYS A N 1
ATOM 816 C CA . LYS A 1 98 ? -0.496 -5.144 -5.952 1.00 89.56 98 LYS A CA 1
ATOM 817 C C . LYS A 1 98 ? -0.272 -4.038 -6.972 1.00 89.56 98 LYS A C 1
ATOM 819 O O . LYS A 1 98 ? 0.206 -4.307 -8.060 1.00 89.56 98 LYS A O 1
ATOM 824 N N . VAL A 1 99 ? -0.578 -2.794 -6.613 1.00 89.81 99 VAL A N 1
ATOM 825 C CA . VAL A 1 99 ? -0.402 -1.655 -7.523 1.00 89.81 99 VAL A CA 1
ATOM 826 C C . VAL A 1 99 ? 1.072 -1.432 -7.873 1.00 89.81 99 VAL A C 1
ATOM 828 O O . VAL A 1 99 ? 1.370 -1.028 -8.996 1.00 89.81 99 VAL A O 1
ATOM 831 N N . PHE A 1 100 ? 1.979 -1.670 -6.925 1.00 89.44 100 PHE A N 1
ATOM 832 C CA . PHE A 1 100 ? 3.415 -1.594 -7.166 1.00 89.44 100 PHE A CA 1
ATOM 833 C C . PHE A 1 100 ? 3.877 -2.674 -8.153 1.00 89.44 100 PHE A C 1
ATOM 835 O O . PHE A 1 100 ? 4.486 -2.336 -9.163 1.00 89.44 100 PHE A O 1
ATOM 842 N N . TRP A 1 101 ? 3.525 -3.940 -7.911 1.00 85.75 101 TRP A N 1
ATOM 843 C CA . TRP A 1 101 ? 3.901 -5.059 -8.779 1.00 85.75 101 TRP A CA 1
ATOM 844 C C . TRP A 1 101 ? 3.237 -5.006 -10.160 1.00 85.75 101 TRP A C 1
ATOM 846 O O . TRP A 1 101 ? 3.884 -5.302 -11.159 1.00 85.75 101 TRP A O 1
ATOM 856 N N . ASP A 1 102 ? 1.986 -4.546 -10.246 1.00 86.50 102 ASP A N 1
ATOM 857 C CA . ASP A 1 102 ? 1.310 -4.286 -11.522 1.00 86.50 102 ASP A CA 1
ATOM 858 C C . ASP A 1 102 ? 2.064 -3.218 -12.339 1.00 86.50 102 ASP A C 1
ATOM 860 O O . ASP A 1 102 ? 2.143 -3.311 -13.562 1.00 86.50 102 ASP A O 1
ATOM 864 N N . TRP A 1 103 ? 2.608 -2.185 -11.682 1.00 86.50 103 TRP A N 1
ATOM 865 C CA . TRP A 1 103 ? 3.394 -1.151 -12.359 1.00 86.50 103 TRP A CA 1
ATOM 866 C C . TRP A 1 103 ? 4.764 -1.684 -12.790 1.00 86.50 103 TRP A C 1
ATOM 868 O O . TRP A 1 103 ? 5.120 -1.537 -13.954 1.00 86.50 103 TRP A O 1
ATOM 878 N N . THR A 1 104 ? 5.497 -2.375 -11.912 1.00 83.19 104 THR A N 1
ATOM 879 C CA . THR A 1 104 ? 6.815 -2.930 -12.268 1.00 83.19 104 THR A CA 1
ATOM 880 C C . THR A 1 104 ? 6.734 -3.992 -13.366 1.00 83.19 104 THR A C 1
ATOM 882 O O . THR A 1 104 ? 7.636 -4.063 -14.200 1.00 83.19 104 THR A O 1
ATOM 885 N N . ALA A 1 105 ? 5.646 -4.767 -13.422 1.00 82.31 105 ALA A N 1
ATOM 886 C CA . ALA A 1 105 ? 5.382 -5.711 -14.506 1.00 82.31 105 ALA A CA 1
ATOM 887 C C . ALA A 1 105 ? 5.151 -5.011 -15.856 1.00 82.31 105 ALA A C 1
ATOM 889 O O . ALA A 1 105 ? 5.686 -5.458 -16.866 1.00 82.31 105 ALA A O 1
ATOM 890 N N . ARG A 1 106 ? 4.411 -3.891 -15.887 1.00 79.94 106 ARG A N 1
ATOM 891 C CA . ARG A 1 106 ? 4.189 -3.113 -17.124 1.00 79.94 106 ARG A CA 1
ATOM 892 C C . ARG A 1 106 ? 5.458 -2.461 -17.655 1.00 79.94 106 ARG A C 1
ATOM 894 O O . ARG A 1 106 ? 5.645 -2.395 -18.863 1.00 79.94 106 ARG A O 1
ATOM 901 N N . GLU A 1 107 ? 6.314 -1.986 -16.760 1.00 77.31 107 GLU A N 1
ATOM 902 C CA . GLU A 1 107 ? 7.588 -1.364 -17.132 1.00 77.31 107 GLU A CA 1
ATOM 903 C C . GLU A 1 107 ? 8.656 -2.401 -17.545 1.00 77.31 107 GLU A C 1
ATOM 905 O O . GLU A 1 107 ? 9.702 -2.042 -18.083 1.00 77.31 107 GLU A O 1
ATOM 910 N N . GLY A 1 108 ? 8.409 -3.700 -17.319 1.00 70.25 108 GLY A N 1
ATOM 911 C CA . GLY A 1 108 ? 9.349 -4.775 -17.654 1.00 70.25 108 GLY A CA 1
ATOM 912 C C . GLY A 1 108 ? 10.511 -4.918 -16.663 1.00 70.25 108 GLY A C 1
ATOM 913 O O . GLY A 1 108 ? 11.536 -5.511 -16.998 1.00 70.25 108 GLY A O 1
ATOM 914 N N . TYR A 1 109 ? 10.362 -4.401 -15.437 1.00 67.25 109 TYR A N 1
ATOM 915 C CA . TYR A 1 109 ? 11.338 -4.543 -14.342 1.00 67.25 109 TYR A CA 1
ATOM 916 C C . TYR A 1 109 ? 11.273 -5.903 -13.638 1.00 67.25 109 TYR A C 1
ATOM 918 O O . TYR A 1 109 ? 11.996 -6.157 -12.674 1.00 67.25 109 TYR A O 1
ATOM 926 N N . PHE A 1 110 ? 10.360 -6.765 -14.070 1.00 63.19 110 PHE A N 1
ATOM 927 C CA . PHE A 1 110 ? 9.995 -7.973 -13.361 1.00 63.19 110 PHE A CA 1
ATOM 928 C C . PHE A 1 110 ? 10.828 -9.167 -13.844 1.00 63.19 110 PHE A C 1
ATOM 930 O O . PHE A 1 110 ? 10.776 -9.531 -15.012 1.00 63.19 110 PHE A O 1
ATOM 937 N N . ARG A 1 111 ? 11.598 -9.790 -12.940 1.00 60.56 111 ARG A N 1
ATOM 938 C CA . ARG A 1 111 ? 12.452 -10.955 -13.255 1.00 60.56 111 ARG A CA 1
ATOM 939 C C . ARG A 1 111 ? 11.699 -12.294 -13.318 1.00 60.56 111 ARG A C 1
ATOM 941 O O . ARG A 1 111 ? 12.321 -13.325 -13.552 1.00 60.56 111 ARG A O 1
ATOM 948 N N . GLY A 1 112 ? 10.385 -12.298 -13.090 1.00 56.53 112 GLY A N 1
ATOM 949 C CA . GLY A 1 112 ? 9.555 -13.505 -13.084 1.00 56.53 112 GLY A CA 1
ATOM 950 C C . GLY A 1 112 ? 8.561 -13.559 -14.243 1.00 56.53 112 GLY A C 1
ATOM 951 O O . GLY A 1 112 ? 8.223 -12.550 -14.839 1.00 56.53 112 GLY A O 1
ATOM 952 N N . ASP A 1 113 ? 8.035 -14.746 -14.522 1.00 57.97 113 ASP A N 1
ATOM 953 C CA . ASP A 1 113 ? 7.016 -14.961 -15.564 1.00 57.97 113 ASP A CA 1
ATOM 954 C C . ASP A 1 113 ? 5.575 -14.766 -15.030 1.00 57.97 113 ASP A C 1
ATOM 956 O O . ASP A 1 113 ? 4.602 -14.730 -15.775 1.00 57.97 113 ASP A O 1
ATOM 960 N N . ARG A 1 114 ? 5.403 -14.644 -13.699 1.00 64.06 114 ARG A N 1
ATOM 961 C CA . ARG A 1 114 ? 4.082 -14.568 -13.038 1.00 64.06 114 ARG A CA 1
ATOM 962 C C . ARG A 1 114 ? 4.007 -13.501 -11.958 1.00 64.06 114 ARG A C 1
ATOM 964 O O . ARG A 1 114 ? 4.923 -13.366 -11.150 1.00 64.06 114 ARG A O 1
ATOM 971 N N . HIS A 1 115 ? 2.869 -12.812 -11.884 1.00 72.69 115 HIS A N 1
ATOM 972 C CA . HIS A 1 115 ? 2.619 -11.763 -10.897 1.00 72.69 115 HIS A CA 1
ATOM 973 C C . HIS A 1 115 ? 2.781 -12.287 -9.443 1.00 72.69 115 HIS A C 1
ATOM 975 O O . HIS A 1 115 ? 2.204 -13.322 -9.101 1.00 72.69 115 HIS A O 1
ATOM 981 N N . PRO A 1 116 ? 3.488 -11.581 -8.533 1.00 72.31 116 PRO A N 1
ATOM 982 C CA . PRO A 1 116 ? 3.811 -12.079 -7.182 1.00 72.31 116 PRO A CA 1
ATOM 983 C C . PRO A 1 116 ? 2.606 -12.409 -6.298 1.00 72.31 116 PRO A C 1
ATOM 985 O O . PRO A 1 116 ? 2.684 -13.263 -5.419 1.00 72.31 116 PRO A O 1
ATOM 988 N N . LEU A 1 117 ? 1.495 -11.706 -6.524 1.00 75.06 117 LEU A N 1
ATOM 989 C CA . LEU A 1 117 ? 0.235 -11.883 -5.794 1.00 75.06 117 LEU A CA 1
ATOM 990 C C . LEU A 1 117 ? -0.771 -12.786 -6.512 1.00 7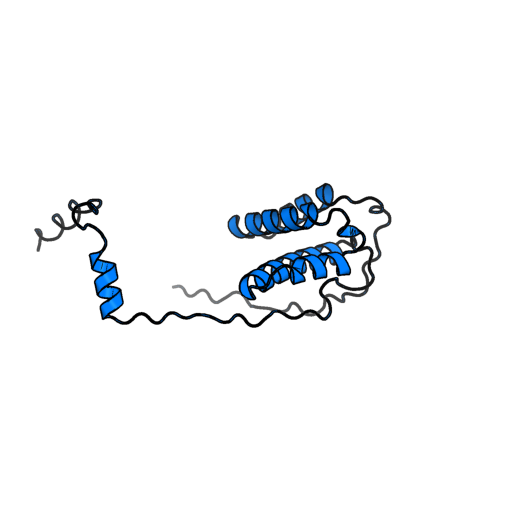5.06 117 LEU A C 1
ATOM 992 O O . LEU A 1 117 ? -1.931 -12.839 -6.100 1.00 75.06 117 LEU A O 1
ATOM 996 N N . ASP A 1 118 ? -0.368 -13.455 -7.591 1.00 74.38 118 ASP A N 1
ATOM 997 C CA . ASP A 1 118 ? -1.264 -14.369 -8.289 1.00 74.38 118 ASP A CA 1
ATOM 998 C C . ASP A 1 118 ? -1.696 -15.525 -7.364 1.00 74.38 118 ASP A C 1
ATOM 1000 O O . ASP A 1 118 ? -0.897 -16.089 -6.611 1.00 74.38 118 ASP A O 1
ATOM 1004 N N . GLY A 1 119 ? -2.995 -15.822 -7.358 1.00 75.06 119 GLY A N 1
ATOM 1005 C CA . GLY A 1 119 ? -3.625 -16.783 -6.446 1.00 75.06 119 GLY A CA 1
ATOM 1006 C C . GLY A 1 119 ? -3.953 -16.275 -5.030 1.00 75.06 119 GLY A C 1
ATOM 1007 O O . GLY A 1 119 ? -4.690 -16.956 -4.313 1.00 75.06 119 GLY A O 1
ATOM 1008 N N . LEU A 1 120 ? -3.495 -15.085 -4.611 1.00 80.88 120 LEU A N 1
ATOM 1009 C CA . LEU A 1 120 ? -3.844 -14.523 -3.297 1.00 80.88 120 LEU A CA 1
ATOM 1010 C C . LEU A 1 120 ? -5.116 -13.668 -3.359 1.00 80.88 120 LEU A C 1
ATOM 1012 O O . LEU A 1 120 ? -5.293 -12.816 -4.229 1.00 80.88 120 LEU A O 1
ATOM 1016 N N . LYS A 1 121 ? -6.002 -13.859 -2.376 1.00 81.50 121 LYS A N 1
ATOM 1017 C CA . LYS A 1 121 ? -7.251 -13.098 -2.233 1.00 81.50 121 LYS A CA 1
ATOM 1018 C C . LYS A 1 121 ? -7.213 -12.217 -0.987 1.00 81.50 121 LYS A C 1
ATOM 1020 O O . LYS A 1 121 ? -6.645 -12.586 0.040 1.00 81.50 121 LYS A O 1
ATOM 1025 N N . LYS A 1 122 ? -7.883 -11.064 -1.066 1.00 85.19 122 LYS A N 1
ATOM 1026 C CA . LYS A 1 122 ? -8.125 -10.192 0.093 1.00 85.19 122 LYS A CA 1
ATOM 1027 C C . LYS A 1 122 ? -8.881 -10.957 1.184 1.00 85.19 122 LYS A C 1
ATOM 1029 O O . LYS A 1 122 ? -9.785 -11.742 0.891 1.00 85.19 122 LYS A O 1
ATOM 1034 N N . ARG A 1 123 ? -8.541 -10.698 2.447 1.00 85.25 123 ARG A N 1
ATOM 1035 C CA . ARG A 1 123 ? -9.222 -11.288 3.609 1.00 85.25 123 ARG A CA 1
ATOM 1036 C C . ARG A 1 123 ? -10.508 -10.511 3.891 1.00 85.25 123 ARG A C 1
ATOM 1038 O O . ARG A 1 123 ? -10.529 -9.291 3.765 1.00 85.25 123 ARG A O 1
ATOM 1045 N N . LYS A 1 124 ? -11.595 -11.178 4.291 1.00 80.38 124 LYS A N 1
ATOM 1046 C CA . LYS A 1 124 ? -12.828 -10.468 4.679 1.00 80.38 124 LYS A CA 1
ATOM 1047 C C . LYS A 1 124 ? -12.595 -9.742 6.015 1.00 80.38 124 LYS A C 1
ATOM 1049 O O . LYS A 1 124 ? -12.294 -10.419 7.002 1.00 80.38 124 LYS A O 1
ATOM 1054 N N . PRO A 1 125 ? -12.697 -8.401 6.077 1.00 79.62 125 PRO A N 1
ATOM 1055 C CA . PRO A 1 125 ? -12.557 -7.691 7.339 1.00 79.62 125 PRO A CA 1
ATOM 1056 C C . PRO A 1 125 ? -13.757 -8.000 8.235 1.00 79.62 125 PRO A C 1
ATOM 1058 O O . PRO A 1 125 ? -14.903 -7.964 7.789 1.00 79.62 125 PRO A O 1
ATOM 1061 N N . ARG A 1 126 ? -13.503 -8.282 9.516 1.00 73.00 126 ARG A N 1
ATOM 1062 C CA . ARG A 1 126 ? -14.5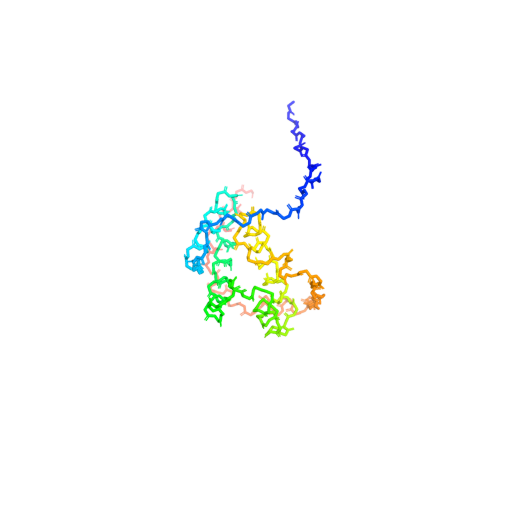62 -8.294 10.529 1.00 73.00 126 ARG A CA 1
ATOM 1063 C C . ARG A 1 126 ? -14.820 -6.840 10.909 1.00 73.00 126 ARG A C 1
ATOM 1065 O O . ARG A 1 126 ? -14.090 -6.273 11.716 1.00 73.00 126 ARG A O 1
ATOM 1072 N N . GLY A 1 127 ? -15.789 -6.207 10.253 1.00 71.69 127 GLY A N 1
ATOM 1073 C CA . GLY A 1 127 ? -16.206 -4.855 10.607 1.00 71.69 127 GLY A CA 1
ATOM 1074 C C . GLY A 1 127 ? -16.806 -4.868 12.008 1.00 71.69 127 GLY A C 1
ATOM 1075 O O . GLY A 1 127 ? -17.902 -5.386 12.198 1.00 71.69 127 GLY A O 1
ATOM 1076 N N . ARG A 1 128 ? -16.095 -4.326 13.000 1.00 69.94 128 ARG A N 1
ATOM 1077 C CA . ARG A 1 128 ? -16.697 -4.049 14.306 1.00 69.94 128 ARG A CA 1
ATOM 1078 C C . ARG A 1 128 ? -17.446 -2.728 14.189 1.00 69.94 128 ARG A C 1
ATOM 1080 O O . ARG A 1 128 ? -16.870 -1.669 14.409 1.00 69.94 128 ARG A O 1
ATOM 1087 N N . ILE A 1 129 ? -18.714 -2.797 13.804 1.00 73.94 129 ILE A N 1
ATOM 1088 C CA . ILE A 1 129 ? -19.612 -1.648 13.906 1.00 73.94 129 ILE A CA 1
ATOM 1089 C C . ILE A 1 129 ? -20.042 -1.583 15.371 1.00 73.94 129 ILE A C 1
ATOM 1091 O O . ILE A 1 129 ? -20.798 -2.433 15.834 1.00 73.94 129 ILE A O 1
ATOM 1095 N N . VAL A 1 130 ? -19.492 -0.632 16.127 1.00 76.94 130 VAL A N 1
ATOM 1096 C CA . VAL A 1 130 ? -19.950 -0.366 17.494 1.00 76.94 130 VAL A CA 1
ATOM 1097 C C . VAL A 1 130 ? -21.206 0.488 17.378 1.00 76.94 130 VAL A C 1
ATOM 1099 O O . VAL A 1 130 ? -21.119 1.674 17.072 1.00 76.94 130 VAL A O 1
ATOM 1102 N N . GLN A 1 131 ? -22.369 -0.129 17.564 1.00 77.44 131 GLN A N 1
ATOM 1103 C CA . GLN A 1 131 ? -23.616 0.607 17.739 1.00 77.44 131 GLN A CA 1
ATOM 1104 C C . GLN A 1 131 ? -23.597 1.222 19.141 1.00 77.44 131 GLN A C 1
ATOM 1106 O O . GLN A 1 131 ? -23.416 0.511 20.129 1.00 77.44 131 GLN A O 1
ATOM 1111 N N . LEU A 1 132 ? -23.686 2.549 19.211 1.00 83.94 132 LEU A N 1
ATOM 1112 C CA . LEU A 1 132 ? -23.753 3.291 20.464 1.00 83.94 132 LEU A CA 1
ATOM 1113 C C . LEU A 1 132 ? -25.215 3.619 20.749 1.00 83.94 132 LEU A C 1
ATOM 1115 O O . LEU A 1 132 ? -25.894 4.198 19.904 1.00 83.94 132 LEU A O 1
ATOM 1119 N N . GLU A 1 133 ? -25.676 3.264 21.942 1.00 86.38 133 GLU A N 1
ATOM 1120 C CA . GLU A 1 133 ? -26.997 3.646 22.434 1.00 86.38 133 GLU A CA 1
ATOM 1121 C C . GLU A 1 133 ? -27.051 5.149 22.737 1.00 86.38 133 GLU A C 1
ATOM 1123 O O . GLU A 1 133 ? -26.055 5.750 23.151 1.00 86.38 133 GLU A O 1
ATOM 1128 N N . GLU A 1 134 ? -28.233 5.756 22.621 1.00 85.19 134 GLU A N 1
ATOM 1129 C CA . GLU A 1 134 ? -28.444 7.198 22.837 1.00 85.19 134 GLU A CA 1
ATOM 1130 C C . GLU A 1 134 ? -27.937 7.673 24.213 1.00 85.19 134 GLU A C 1
ATOM 1132 O O . GLU A 1 134 ? -27.354 8.749 24.353 1.00 85.19 134 GLU A O 1
ATOM 1137 N N . ARG A 1 135 ? -28.064 6.818 25.235 1.00 84.06 135 ARG A N 1
ATOM 1138 C CA . ARG A 1 135 ? -27.562 7.081 26.592 1.00 84.06 135 ARG A CA 1
ATOM 1139 C C . ARG A 1 135 ? -26.037 7.169 26.658 1.00 84.06 135 ARG A C 1
ATOM 1141 O O . ARG A 1 135 ? -25.509 7.985 27.409 1.00 84.06 135 ARG A O 1
ATOM 1148 N N . GLU A 1 136 ? -25.329 6.342 25.894 1.00 86.44 136 GLU A N 1
ATOM 1149 C CA . GLU A 1 136 ? -23.863 6.372 25.825 1.00 86.44 136 GLU A CA 1
ATOM 1150 C C . GLU A 1 136 ? -23.388 7.605 25.053 1.00 86.44 136 GLU A C 1
ATOM 1152 O O . GLU A 1 136 ? -22.451 8.275 25.483 1.00 86.44 136 GLU A O 1
ATOM 1157 N N . VAL A 1 137 ? -24.100 7.988 23.988 1.00 86.12 137 VAL A N 1
ATOM 1158 C CA . VAL A 1 137 ? -23.855 9.252 23.276 1.00 86.12 137 VAL A CA 1
ATOM 1159 C C . VAL A 1 137 ? -24.025 10.448 24.218 1.00 86.12 137 VAL A C 1
ATOM 1161 O O . VAL A 1 137 ? -23.158 11.319 24.267 1.00 86.12 137 VAL A O 1
ATOM 1164 N N . PHE A 1 138 ? -25.084 10.472 25.032 1.00 85.19 138 PHE A N 1
ATOM 1165 C CA . PHE A 1 138 ? -25.313 11.542 26.006 1.00 85.19 138 PHE A CA 1
ATOM 1166 C C . PHE A 1 138 ? -24.198 11.638 27.058 1.00 85.19 138 PHE A C 1
ATOM 1168 O O . PHE A 1 138 ? -23.746 12.739 27.372 1.00 85.19 138 PHE A O 1
ATOM 1175 N N . LYS A 1 139 ? -23.697 10.502 27.562 1.00 88.00 139 LYS A N 1
ATOM 1176 C CA . LYS A 1 139 ? -22.544 10.475 28.479 1.00 88.00 139 LYS A CA 1
ATOM 1177 C C . LYS A 1 139 ? -21.282 11.038 27.825 1.00 88.00 139 LYS A C 1
ATOM 1179 O O . LYS A 1 139 ? -20.592 11.840 28.449 1.00 88.00 139 LYS A O 1
ATOM 1184 N N . LEU A 1 140 ? -21.003 10.674 26.570 1.00 85.50 140 LEU A N 1
ATOM 1185 C CA . LEU A 1 140 ? -19.860 11.203 25.814 1.00 85.50 140 LEU A CA 1
ATOM 1186 C C . LEU A 1 140 ? -19.957 12.726 25.622 1.00 85.50 140 LEU A C 1
ATOM 1188 O O . LEU A 1 140 ? -18.957 13.426 25.751 1.00 85.50 140 LEU A O 1
ATOM 1192 N N . LEU A 1 141 ? -21.163 13.258 25.395 1.00 84.94 141 LEU A N 1
ATOM 1193 C CA . LEU A 1 141 ? -21.407 14.703 25.273 1.00 84.94 141 LEU A CA 1
ATOM 1194 C C . LEU A 1 141 ? -21.236 15.480 26.593 1.00 84.94 141 LEU A C 1
ATOM 1196 O O . LEU A 1 141 ? -21.113 16.707 26.566 1.00 84.94 141 LEU A O 1
ATOM 1200 N N . GLN A 1 142 ? -21.245 14.804 27.746 1.00 85.31 142 GLN A N 1
ATOM 1201 C CA . GLN A 1 142 ? -21.053 15.425 29.063 1.00 85.31 142 GLN A CA 1
ATOM 1202 C C . GLN A 1 142 ? -19.604 15.400 29.571 1.00 85.31 142 GLN A C 1
ATOM 1204 O O . GLN A 1 142 ? -19.272 16.198 30.440 1.00 85.31 142 GLN A O 1
ATOM 1209 N N . GLN A 1 143 ? -18.745 14.527 29.033 1.00 84.88 143 GLN A N 1
ATOM 1210 C CA . GLN A 1 143 ? -17.311 14.476 29.351 1.00 84.88 143 GLN A CA 1
ATOM 1211 C C . GLN A 1 143 ? -16.533 15.781 29.089 1.00 84.88 143 GLN A C 1
ATOM 1213 O O . GLN A 1 143 ? -15.669 16.115 29.902 1.00 84.88 143 GLN A O 1
ATOM 1218 N N . PRO A 1 144 ? -16.769 16.519 27.985 1.00 83.44 144 PRO A N 1
ATOM 1219 C CA . PRO A 1 144 ? -16.079 17.782 27.756 1.00 83.44 144 PRO A CA 1
ATOM 1220 C C . PRO A 1 144 ? -16.484 18.864 28.771 1.00 83.44 144 PRO A C 1
ATOM 1222 O O . PRO A 1 144 ? -17.666 19.169 28.931 1.00 83.44 144 PRO A O 1
ATOM 1225 N N . ASP A 1 145 ? -15.494 19.509 29.399 1.00 71.81 145 ASP A N 1
ATOM 1226 C CA . ASP A 1 145 ? -15.705 20.690 30.245 1.00 71.81 145 ASP A CA 1
ATOM 1227 C C . ASP A 1 145 ? -16.140 21.891 29.393 1.00 71.81 145 ASP A C 1
ATOM 1229 O O . ASP A 1 145 ? -15.320 22.629 28.840 1.00 71.81 145 ASP A O 1
ATOM 1233 N N . LYS A 1 146 ? -17.461 22.077 29.296 1.00 68.12 146 LYS A N 1
ATOM 1234 C CA . LYS A 1 146 ? -18.157 23.085 28.475 1.00 68.12 146 LYS A CA 1
ATOM 1235 C C . LYS A 1 146 ? -17.731 24.526 28.770 1.00 68.12 146 LYS A C 1
ATOM 1237 O O . LYS A 1 146 ? -17.991 25.405 27.955 1.00 68.12 146 LYS A O 1
ATOM 1242 N N . THR A 1 147 ? -17.060 24.774 29.896 1.00 67.31 147 THR A N 1
ATOM 1243 C CA . THR A 1 147 ? -16.549 26.102 30.265 1.00 67.31 147 THR A CA 1
ATOM 1244 C C . THR A 1 147 ? -15.260 26.476 29.526 1.00 67.31 147 THR A C 1
ATOM 1246 O O . THR A 1 147 ? -14.982 27.659 29.332 1.00 67.31 147 THR A O 1
ATOM 1249 N N . ARG A 1 148 ? -14.496 25.480 29.053 1.00 57.44 148 ARG A N 1
ATOM 1250 C CA . ARG A 1 148 ? -13.242 25.653 28.300 1.00 57.44 148 ARG A CA 1
ATOM 1251 C C . ARG A 1 148 ? -13.414 25.604 26.781 1.00 57.44 148 ARG A C 1
ATOM 1253 O O . ARG A 1 148 ? -12.497 25.994 26.064 1.00 57.44 148 ARG A O 1
ATOM 1260 N N . TYR A 1 149 ? -14.585 25.198 26.282 1.00 51.72 149 TYR A N 1
ATOM 1261 C CA . TYR A 1 149 ? -14.960 25.289 24.861 1.00 51.72 149 TYR A CA 1
ATOM 1262 C C . TYR A 1 149 ? -15.432 26.706 24.507 1.00 51.72 149 TYR A C 1
ATOM 1264 O O . TYR A 1 149 ? -16.474 26.915 23.896 1.00 51.72 149 TYR A O 1
ATOM 1272 N N . THR A 1 150 ? -14.676 27.719 24.914 1.00 48.31 150 THR A N 1
ATOM 1273 C CA . THR A 1 150 ? -14.913 29.116 24.549 1.00 48.31 150 THR A CA 1
ATOM 1274 C C . THR A 1 150 ? -14.089 29.474 23.318 1.00 48.31 150 THR A C 1
ATOM 1276 O O . THR A 1 150 ? -13.239 30.356 23.350 1.00 48.31 150 THR A O 1
ATOM 1279 N N . CYS A 1 151 ? -14.358 28.809 22.194 1.00 48.19 151 CYS A N 1
ATOM 1280 C CA . CYS A 1 151 ? -14.101 29.431 20.895 1.00 48.19 151 CYS A CA 1
ATOM 1281 C C . CYS A 1 151 ? -15.308 30.235 20.387 1.00 48.19 151 CYS A C 1
ATOM 1283 O O . CYS A 1 151 ? -15.137 31.018 19.459 1.00 48.19 151 CYS A O 1
ATOM 1285 N N . GLU A 1 152 ? -16.497 30.153 21.006 1.00 51.97 152 GLU A N 1
ATOM 1286 C CA . GLU A 1 152 ? -17.658 30.857 20.446 1.00 51.97 152 GLU A CA 1
ATOM 1287 C C . GLU A 1 152 ? -18.743 31.262 21.464 1.00 51.97 152 GLU A C 1
ATOM 1289 O O . GLU A 1 152 ? -19.862 30.766 21.462 1.00 51.97 152 GLU A O 1
ATOM 1294 N N . THR A 1 153 ? -18.453 32.241 22.325 1.00 46.00 153 THR A N 1
ATOM 1295 C CA . THR A 1 153 ? -19.498 33.025 23.030 1.00 46.00 153 THR A CA 1
ATOM 1296 C C . THR A 1 153 ? -19.588 34.476 22.554 1.00 46.00 153 THR A C 1
ATOM 1298 O O . THR A 1 153 ? -20.351 35.262 23.111 1.00 46.00 153 THR A O 1
ATOM 1301 N N . ARG A 1 154 ? -18.872 34.843 21.479 1.00 46.19 154 ARG A N 1
ATOM 1302 C CA . ARG A 1 154 ? -19.016 36.159 20.827 1.00 46.19 154 ARG A CA 1
ATOM 1303 C C . ARG A 1 154 ? -19.938 36.178 19.605 1.00 46.19 154 ARG A C 1
ATOM 1305 O O . ARG A 1 154 ? -20.418 37.256 19.282 1.00 46.19 154 ARG A O 1
ATOM 1312 N N . PHE A 1 155 ? -20.245 35.043 18.972 1.00 44.38 155 PHE A N 1
ATOM 1313 C CA . PHE A 1 155 ? -21.069 35.045 17.753 1.00 44.38 155 PHE A CA 1
ATOM 1314 C C . PHE A 1 155 ? -22.574 34.871 18.003 1.00 44.38 155 PHE A C 1
ATOM 1316 O O . PHE A 1 155 ? -23.369 35.581 17.398 1.00 44.38 155 PHE A O 1
ATOM 1323 N N . PHE A 1 156 ? -22.998 34.023 18.946 1.00 41.81 156 PHE A N 1
ATOM 1324 C CA . PHE A 1 156 ? -24.435 33.738 19.104 1.00 41.81 156 PHE A CA 1
ATOM 1325 C C . PHE A 1 156 ? -25.240 34.856 19.795 1.00 41.81 156 PHE A C 1
ATOM 1327 O O . PHE A 1 156 ? -26.462 34.902 19.695 1.00 41.81 156 PHE A O 1
ATOM 1334 N N . ARG A 1 157 ? -24.576 35.789 20.493 1.00 41.22 157 ARG A N 1
ATOM 1335 C CA . ARG A 1 157 ? -25.255 36.912 21.169 1.00 41.22 157 ARG A CA 1
ATOM 1336 C C . ARG A 1 157 ? -25.513 38.119 20.260 1.00 41.22 157 ARG A C 1
ATOM 1338 O O . ARG A 1 157 ? -26.234 39.018 20.677 1.00 41.22 157 ARG A O 1
ATOM 1345 N N . ALA A 1 158 ? -24.942 38.149 19.054 1.00 45.91 158 ALA A N 1
ATOM 1346 C CA . ALA A 1 158 ? -25.049 39.286 18.138 1.00 45.91 158 ALA A CA 1
ATOM 1347 C C . ALA A 1 158 ? -26.193 39.160 17.113 1.00 45.91 158 ALA A C 1
ATOM 1349 O O . ALA A 1 158 ? -26.571 40.160 16.514 1.00 45.91 158 ALA A O 1
ATOM 1350 N N . THR A 1 159 ? -26.774 37.972 16.918 1.00 47.72 159 THR A N 1
ATOM 1351 C CA . THR A 1 159 ? -27.792 37.742 15.874 1.00 47.72 159 THR A CA 1
ATOM 1352 C C . THR A 1 159 ? -29.241 37.752 16.368 1.00 47.72 159 THR A C 1
ATOM 1354 O O . THR A 1 159 ? -30.144 37.817 15.544 1.00 47.72 159 THR A O 1
ATOM 1357 N N . CYS A 1 160 ? -29.496 37.762 17.681 1.00 42.53 160 CYS A N 1
ATOM 1358 C CA . CYS A 1 160 ? -30.864 37.733 18.230 1.00 42.53 160 CYS A CA 1
ATOM 1359 C C . CYS A 1 160 ? -31.386 39.085 18.754 1.00 42.53 160 CYS A C 1
ATOM 1361 O O . CYS A 1 160 ? -32.363 39.100 19.491 1.00 42.53 160 CYS A O 1
ATOM 1363 N N . SER A 1 161 ? -30.760 40.216 18.406 1.00 41.16 161 SER A N 1
ATOM 1364 C CA . SER A 1 161 ? -31.216 41.550 18.850 1.00 41.16 161 SER A CA 1
ATOM 1365 C C . SER A 1 161 ? -31.709 42.460 17.711 1.00 41.16 161 SER A C 1
ATOM 1367 O O . SER A 1 161 ? -31.796 43.670 17.907 1.00 41.16 161 SER A O 1
ATOM 1369 N N . GLN A 1 162 ? -32.016 41.906 16.530 1.00 42.88 162 GLN A N 1
ATOM 1370 C CA . GLN A 1 162 ? -32.535 42.661 15.374 1.00 42.88 162 GLN A CA 1
ATOM 1371 C C . GLN A 1 162 ? -33.751 42.019 14.672 1.00 42.88 162 GLN A C 1
ATOM 1373 O O . GLN A 1 162 ? -33.962 42.250 13.484 1.00 42.88 162 GLN A O 1
ATOM 1378 N N . ILE A 1 163 ? -34.585 41.260 15.390 1.00 40.50 163 ILE A N 1
ATOM 1379 C CA . ILE A 1 163 ? -35.952 40.934 14.942 1.00 40.50 163 ILE A CA 1
ATOM 1380 C C . ILE A 1 163 ? -36.916 41.234 16.082 1.00 40.50 163 ILE A C 1
ATOM 1382 O O . ILE A 1 163 ? -36.594 40.818 17.217 1.00 40.50 163 ILE A O 1
#

Solvent-accessible surface area (backbone atoms only — not comparable to full-atom values): 10598 Å² total; per-residue (Å²): 136,88,85,86,84,74,85,85,80,86,86,92,83,84,80,79,84,73,73,60,68,58,57,82,88,57,85,81,74,51,68,79,66,49,53,58,52,53,52,50,55,44,52,74,71,68,55,54,72,67,58,53,50,52,49,50,54,52,51,53,53,49,43,72,77,35,78,59,33,75,82,42,42,39,61,46,51,49,54,59,51,67,74,44,82,53,35,61,62,34,37,53,52,50,53,53,52,47,56,50,51,57,48,37,43,72,74,16,74,46,86,61,97,64,68,56,63,68,93,66,73,78,55,82,60,83,78,82,80,82,86,75,52,72,69,58,52,53,53,60,69,60,69,60,64,73,85,75,65,69,88,67,78,75,62,76,74,69,73,75,80,82,122

Sequence (163 aa):
MNHIDFLGFVNPQEVDISCAPIRKEYQNLRPDDIVPLFLTFKRASGLSPRTQNDYRKTLSLFFYRFPDALDLPRERTMEFLSSYENPSTYNIHFAYLKVFWDWTAREGYFRGDRHPLDGLKKRKPRGRIVQLEEREVFKLLQQPDKTRYTCETRFFRATCSQI

Foldseek 3Di:
DDDDDDDDDDDDPDPPLPFDAQPPVQPDDWLVVLLVVVLVVCVVVVDDPVVSVVLVVLSVVLCVVPRCCQVVVQVSLVVVLVPDPALVVSQSSVVSSQVSQVVCSVVNSHPDPDGSCPPPDRDDHPDPPDDDDPVNVVVVVPPDPPVPPPPDPPPPVPPPPPD

Radius of gyration: 24.87 Å; Cα contacts (8 Å, |Δi|>4): 79; chains: 1; bounding box: 57×59×54 Å

Organism: NCBI:txid1076179

Secondary structure (DSSP, 8-state):
-----------------------GGGTT--HHHHHHHHHHHHHHTT--HHHHHHHHHHHHHHHHH-TTTTTSHHHHHHHHHHT---HHHHHHHHHHHHHHHHHHHHHT---SSS-TTTT--PPPP-----PPPHHHHHHHHHSS-TTT-TT-SSSTTSSSS--

Mean predicted aligned error: 14.48 Å

pLDDT: mean 72.79, std 18.93, range [31.66, 92.38]

InterPro domains:
  IPR011010 DNA breaking-rejoining enzyme, catalytic core [SSF56349] (33-150)